Protein AF-A0AAV5XQI8-F1 (afdb_monomer_lite)

Foldseek 3Di:
DDPPDDDPDDPDDDDDDPQKDWDADDCVHNVDGDIDIHGRPPPDDPDD

Secondary structure (DSSP, 8-state):
-------S--S------TT-EEEEE-HHHHSS-EEEEEP---TT----

Radius of gyration: 14.75 Å; chains: 1; bounding box: 42×19×33 Å

pLDDT: mean 74.91, std 11.35, range [48.84, 90.06]

Sequence (48 aa):
RELPIRPDYVGKNLPTSRREAVAVMLREHDGVDRVVIQEPVEQGEPRP

Structure (mmCIF, N/CA/C/O backbone):
data_AF-A0AAV5XQI8-F1
#
_entry.id   AF-A0AAV5XQI8-F1
#
loop_
_atom_site.group_PDB
_atom_site.id
_atom_site.type_symbol
_atom_site.label_atom_id
_atom_site.label_alt_id
_atom_site.label_comp_id
_atom_site.label_asym_id
_atom_site.label_entity_id
_atom_site.label_seq_id
_atom_site.pdbx_PDB_ins_code
_atom_site.Cartn_x
_atom_site.Cartn_y
_atom_site.Cartn_z
_atom_site.occupancy
_atom_site.B_iso_or_equiv
_atom_site.auth_seq_id
_atom_site.auth_comp_id
_atom_site.auth_asym_id
_atom_site.auth_atom_id
_atom_site.pdbx_PDB_model_num
ATOM 1 N N . ARG A 1 1 ? 11.049 -2.420 18.390 1.00 48.84 1 ARG A N 1
ATOM 2 C CA . ARG A 1 1 ? 12.220 -2.842 17.590 1.00 48.84 1 ARG A CA 1
ATOM 3 C C . ARG A 1 1 ? 11.833 -2.646 16.134 1.00 48.84 1 ARG A C 1
ATOM 5 O O . ARG A 1 1 ? 10.991 -3.384 15.648 1.00 48.84 1 ARG A O 1
ATOM 12 N N . GLU A 1 2 ? 12.322 -1.583 15.513 1.00 53.97 2 GLU A N 1
ATOM 13 C CA . GLU A 1 2 ? 12.005 -1.235 14.126 1.00 53.97 2 GLU A CA 1
ATOM 14 C C . GLU A 1 2 ? 12.929 -2.066 13.236 1.00 53.97 2 GLU A C 1
ATOM 16 O O . GLU A 1 2 ? 14.141 -2.082 13.455 1.00 53.97 2 GLU A O 1
ATOM 21 N N . LEU A 1 3 ? 12.367 -2.847 12.315 1.00 65.81 3 LEU A N 1
ATOM 22 C CA . LEU A 1 3 ? 13.180 -3.629 11.390 1.00 65.81 3 LEU A CA 1
ATOM 23 C C . LEU A 1 3 ? 13.851 -2.649 10.409 1.00 65.81 3 LEU A C 1
ATOM 25 O O . LEU A 1 3 ? 13.160 -1.770 9.892 1.00 65.81 3 LEU A O 1
ATOM 29 N N . PRO A 1 4 ? 15.161 -2.767 10.126 1.00 74.31 4 PRO A N 1
ATOM 30 C CA . PRO A 1 4 ? 15.852 -1.907 9.169 1.00 74.31 4 PRO A CA 1
ATOM 31 C C . PRO A 1 4 ? 15.516 -2.323 7.727 1.00 74.31 4 PRO A C 1
ATOM 33 O O . PRO A 1 4 ? 16.398 -2.670 6.951 1.00 74.31 4 PRO A O 1
ATOM 36 N N . ILE A 1 5 ? 14.231 -2.335 7.372 1.00 71.44 5 ILE A N 1
ATOM 37 C CA . ILE A 1 5 ? 13.771 -2.642 6.017 1.00 71.44 5 ILE A CA 1
ATOM 38 C C . ILE A 1 5 ? 13.468 -1.310 5.350 1.00 71.44 5 ILE A C 1
ATOM 40 O O . ILE A 1 5 ? 12.506 -0.627 5.699 1.00 71.44 5 ILE A O 1
ATOM 44 N N . ARG A 1 6 ? 14.340 -0.915 4.425 1.00 76.00 6 ARG A N 1
ATOM 45 C CA . ARG A 1 6 ? 14.117 0.224 3.539 1.00 76.00 6 ARG A CA 1
ATOM 46 C C . ARG A 1 6 ? 13.990 -0.322 2.121 1.00 76.00 6 ARG A C 1
ATOM 48 O O . ARG A 1 6 ? 14.849 -1.105 1.728 1.00 76.00 6 ARG A O 1
ATOM 55 N N . PRO A 1 7 ? 12.943 0.042 1.370 1.00 76.75 7 PRO A N 1
ATOM 56 C CA . PRO A 1 7 ? 12.890 -0.291 -0.045 1.00 76.75 7 PRO A CA 1
ATOM 57 C C . PRO A 1 7 ? 14.005 0.460 -0.789 1.00 76.75 7 PRO A C 1
ATOM 59 O O . PRO A 1 7 ? 14.168 1.662 -0.588 1.00 76.75 7 PRO A O 1
ATOM 62 N N . ASP A 1 8 ? 14.742 -0.230 -1.661 1.00 79.62 8 ASP A N 1
ATOM 63 C CA . ASP A 1 8 ? 15.714 0.397 -2.575 1.00 79.62 8 ASP A CA 1
ATOM 64 C C . ASP A 1 8 ? 15.028 1.285 -3.629 1.00 79.62 8 ASP A C 1
ATOM 66 O O . ASP A 1 8 ? 15.598 2.273 -4.087 1.00 79.62 8 ASP A O 1
ATOM 70 N N . TYR A 1 9 ? 13.773 0.975 -3.976 1.00 77.25 9 TYR A N 1
ATOM 71 C CA . TYR A 1 9 ? 12.987 1.707 -4.969 1.00 77.25 9 TYR A CA 1
ATOM 72 C C . TYR A 1 9 ? 11.614 2.095 -4.415 1.00 77.25 9 TYR A C 1
ATOM 74 O O . TYR A 1 9 ? 10.843 1.244 -3.973 1.00 77.25 9 TYR A O 1
ATOM 82 N N . VAL A 1 10 ? 11.292 3.391 -4.472 1.00 76.75 10 VAL A N 1
ATOM 83 C CA . VAL A 1 10 ? 10.002 3.950 -4.039 1.00 76.75 10 VAL A CA 1
ATOM 84 C C . VAL A 1 10 ? 9.327 4.626 -5.228 1.00 76.75 10 VAL A C 1
ATOM 86 O O . VAL A 1 10 ? 9.805 5.647 -5.710 1.00 76.75 10 VAL A O 1
ATOM 89 N N . GLY A 1 11 ? 8.202 4.076 -5.693 1.00 78.44 11 GLY A N 1
ATOM 90 C CA . GLY A 1 11 ? 7.408 4.694 -6.764 1.00 78.44 11 GLY A CA 1
ATOM 91 C C . GLY A 1 11 ? 6.619 5.919 -6.283 1.00 78.44 11 GLY A C 1
ATOM 92 O O . GLY A 1 11 ? 6.676 6.989 -6.887 1.00 78.44 11 GLY A O 1
ATOM 93 N N . LYS A 1 12 ? 5.901 5.782 -5.162 1.00 75.81 12 LYS A N 1
ATOM 94 C CA . LYS A 1 12 ? 5.156 6.860 -4.494 1.00 75.81 12 LYS A CA 1
ATOM 95 C C . LYS A 1 12 ? 5.205 6.668 -2.983 1.00 75.81 12 LYS A C 1
ATOM 97 O O . LYS A 1 12 ? 4.912 5.582 -2.491 1.00 75.81 12 LYS A O 1
ATOM 102 N N . ASN A 1 13 ? 5.541 7.725 -2.247 1.00 72.94 13 ASN A N 1
ATOM 103 C CA . ASN A 1 13 ? 5.416 7.745 -0.795 1.00 72.94 13 ASN A CA 1
ATOM 104 C C . ASN A 1 13 ? 3.996 8.194 -0.425 1.00 72.94 13 ASN A C 1
ATOM 106 O O . ASN A 1 13 ? 3.638 9.358 -0.589 1.00 72.94 13 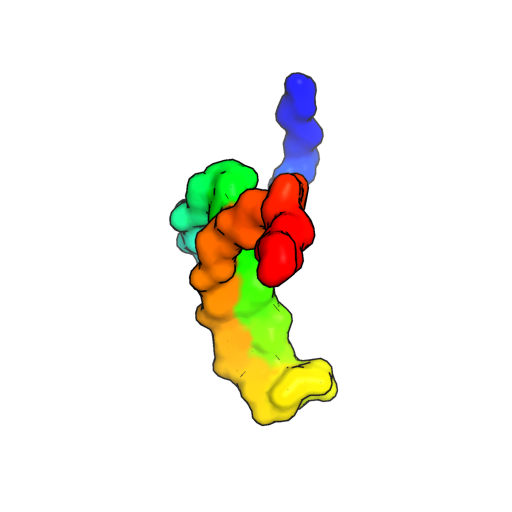ASN A O 1
ATOM 110 N N . LEU A 1 14 ? 3.179 7.266 0.059 1.00 73.50 14 LEU A N 1
ATOM 111 C CA . LEU A 1 14 ? 1.831 7.569 0.523 1.00 73.50 14 LEU A CA 1
ATOM 112 C C . LEU A 1 14 ? 1.817 7.504 2.054 1.00 73.50 14 LEU A C 1
ATOM 114 O O . LEU A 1 14 ? 1.945 6.404 2.601 1.00 73.50 14 LEU A O 1
ATOM 118 N N . PRO A 1 15 ? 1.731 8.647 2.760 1.00 69.88 15 PRO A N 1
ATOM 119 C CA . PRO A 1 15 ? 1.597 8.632 4.208 1.00 69.88 15 PRO A CA 1
ATOM 120 C C . PRO A 1 15 ? 0.229 8.040 4.554 1.00 69.88 15 PRO A C 1
ATOM 122 O O . PRO A 1 15 ? -0.798 8.659 4.305 1.00 69.88 15 PRO A O 1
ATOM 125 N N . THR A 1 16 ? 0.231 6.825 5.091 1.00 75.06 16 THR A N 1
ATOM 126 C CA . THR A 1 16 ? -0.955 6.145 5.618 1.00 75.06 16 THR A CA 1
ATOM 127 C C . THR A 1 16 ? -0.819 6.010 7.127 1.00 75.06 16 THR A C 1
ATOM 129 O O . THR A 1 16 ? 0.280 5.825 7.663 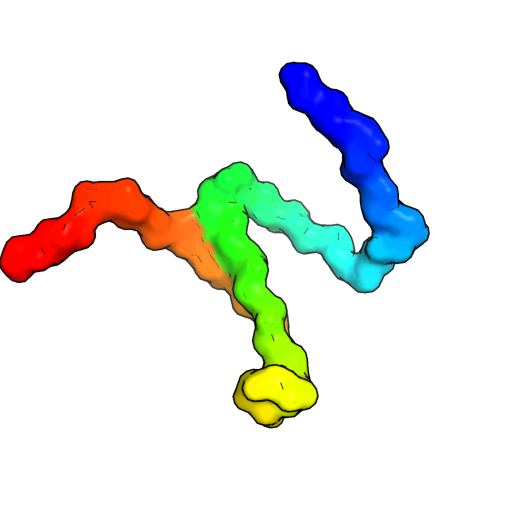1.00 75.06 16 THR A O 1
ATOM 132 N N . SER A 1 17 ? -1.929 6.133 7.843 1.00 75.75 17 SER A N 1
ATOM 133 C CA . SER A 1 17 ? -1.981 5.818 9.265 1.00 75.75 17 SER A CA 1
ATOM 134 C C . SER A 1 17 ? -1.754 4.325 9.456 1.00 75.75 17 SER A C 1
ATOM 136 O O . SER A 1 17 ? -2.128 3.516 8.616 1.00 75.75 17 SER A O 1
ATOM 138 N N . ARG A 1 18 ? -1.234 3.920 10.621 1.00 70.25 18 ARG A N 1
ATOM 139 C CA . ARG A 1 18 ? -1.010 2.499 10.967 1.00 70.25 18 ARG A CA 1
ATOM 140 C C . ARG A 1 18 ? -2.245 1.597 10.846 1.00 70.25 18 ARG A C 1
ATOM 142 O O . ARG A 1 18 ? -2.102 0.383 10.926 1.00 70.25 18 ARG A O 1
ATOM 149 N N . ARG A 1 19 ? -3.437 2.187 10.764 1.00 72.62 19 ARG A N 1
ATOM 150 C CA . ARG A 1 19 ? -4.698 1.465 10.631 1.00 72.62 19 ARG A CA 1
ATOM 151 C C . ARG A 1 19 ? -5.180 1.398 9.176 1.00 72.62 19 ARG A C 1
ATOM 153 O O . ARG A 1 19 ? -5.968 0.528 8.856 1.00 72.62 19 ARG A O 1
ATOM 160 N N . GLU A 1 20 ? -4.724 2.282 8.297 1.00 77.25 20 GLU A N 1
ATOM 161 C CA . GLU A 1 20 ? -5.146 2.296 6.893 1.00 77.25 20 GLU A CA 1
ATOM 162 C C . GLU A 1 20 ? -4.448 1.171 6.114 1.00 77.25 20 GLU A C 1
ATOM 164 O O . GLU A 1 20 ? -3.262 0.900 6.316 1.00 77.25 20 GLU A O 1
ATOM 169 N N . ALA A 1 21 ? -5.185 0.515 5.217 1.00 80.75 21 ALA A N 1
ATOM 170 C CA . ALA A 1 21 ? -4.678 -0.532 4.339 1.00 80.75 21 ALA A CA 1
ATOM 171 C C . ALA A 1 21 ? -4.579 -0.012 2.900 1.00 80.75 21 ALA A C 1
ATOM 173 O O . ALA A 1 21 ? -5.506 0.607 2.385 1.00 80.75 21 ALA A O 1
ATOM 174 N N . VAL A 1 22 ? -3.460 -0.277 2.225 1.00 83.69 22 VAL A N 1
ATOM 175 C CA . VAL A 1 22 ? -3.277 0.083 0.811 1.00 83.69 22 VAL A CA 1
ATOM 176 C C . VAL A 1 22 ? -3.548 -1.148 -0.046 1.00 83.69 22 VAL A C 1
ATOM 178 O O . VAL A 1 22 ? -2.793 -2.116 0.019 1.00 83.69 22 VAL A O 1
ATOM 181 N N . ALA A 1 23 ? -4.598 -1.104 -0.864 1.00 83.75 23 ALA A N 1
ATOM 182 C CA . ALA A 1 23 ? -4.878 -2.123 -1.868 1.00 83.75 23 ALA A CA 1
ATOM 183 C C . ALA A 1 23 ? -4.445 -1.619 -3.251 1.00 83.75 23 ALA A C 1
ATOM 185 O O . ALA A 1 23 ? -4.862 -0.557 -3.721 1.00 83.75 23 ALA A O 1
ATOM 186 N N . VAL A 1 24 ? -3.576 -2.390 -3.897 1.00 86.69 24 VAL A N 1
ATOM 187 C CA . VAL A 1 24 ? -3.033 -2.096 -5.224 1.00 86.69 24 VAL A CA 1
ATOM 188 C C . VAL A 1 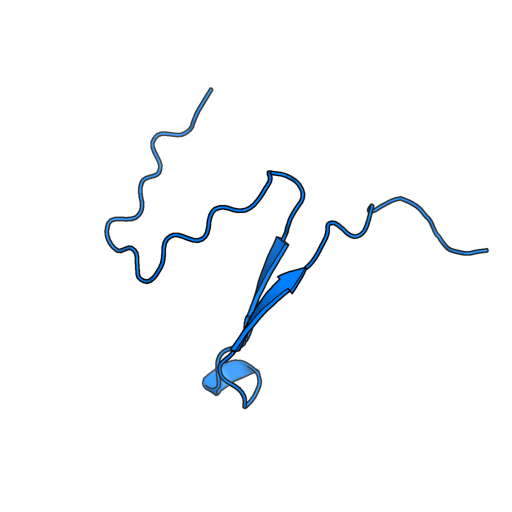24 ? -3.656 -3.082 -6.199 1.00 86.69 24 VAL A C 1
ATOM 190 O O . VAL A 1 24 ? -3.463 -4.285 -6.058 1.00 86.69 24 VAL A O 1
ATOM 193 N N . MET A 1 25 ? -4.408 -2.573 -7.170 1.00 87.81 25 MET A N 1
ATOM 194 C CA . MET A 1 25 ? -4.945 -3.359 -8.277 1.00 87.81 2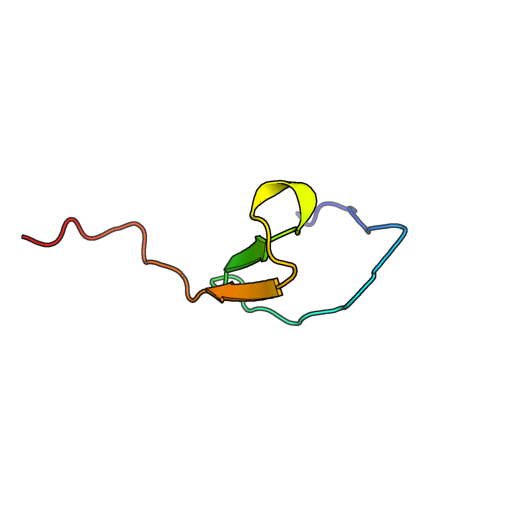5 MET A CA 1
ATOM 195 C C . MET A 1 25 ? -4.052 -3.137 -9.488 1.00 87.81 25 MET A C 1
ATOM 197 O O . MET A 1 25 ? -3.830 -1.992 -9.893 1.00 87.81 25 MET A O 1
ATOM 201 N N . LEU A 1 26 ? -3.534 -4.232 -10.039 1.00 88.69 26 LEU A N 1
ATOM 202 C CA . LEU A 1 26 ? -2.699 -4.216 -11.232 1.00 88.69 26 LEU A CA 1
ATOM 203 C C . LEU A 1 26 ? -3.515 -4.728 -12.410 1.00 88.69 26 LEU A C 1
ATOM 205 O O . LEU A 1 26 ? -4.232 -5.720 -12.295 1.00 88.69 26 LEU A O 1
ATOM 209 N N . ARG A 1 27 ? -3.344 -4.110 -13.581 1.00 87.19 27 ARG A N 1
ATOM 210 C CA . ARG A 1 27 ? -4.076 -4.499 -14.794 1.00 87.19 27 ARG A CA 1
ATOM 211 C C . ARG A 1 27 ? -3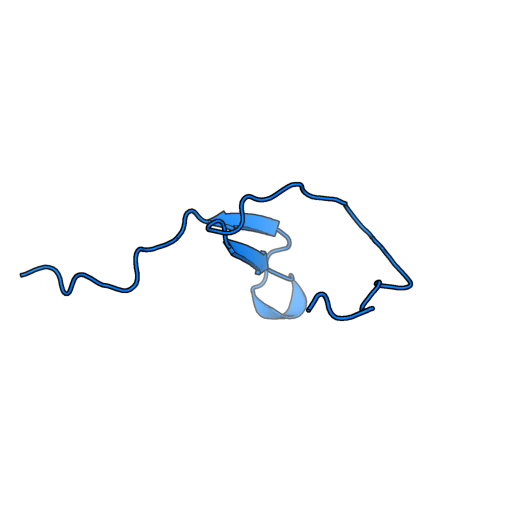.881 -5.970 -15.174 1.00 87.19 27 ARG A C 1
ATOM 213 O O . ARG A 1 27 ? -4.802 -6.580 -15.703 1.00 87.19 27 ARG A O 1
ATOM 220 N N . GLU A 1 28 ? -2.704 -6.523 -14.908 1.00 90.06 28 GLU A N 1
ATOM 221 C CA . GLU A 1 28 ? -2.368 -7.923 -15.195 1.00 90.06 28 GLU A CA 1
ATOM 22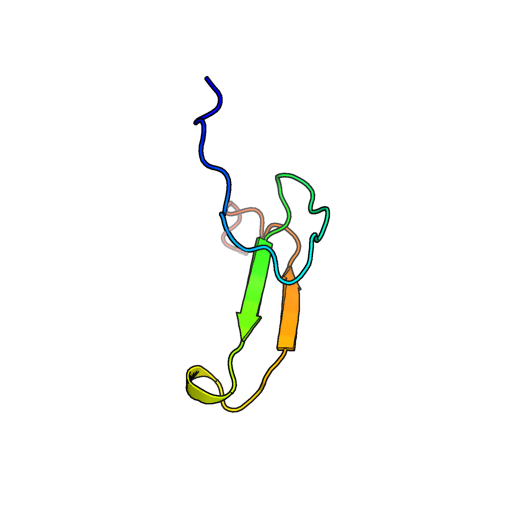2 C C . GLU A 1 28 ? -3.147 -8.914 -14.321 1.00 90.06 28 GLU A C 1
ATOM 224 O O . GLU A 1 28 ? -3.422 -10.026 -14.763 1.00 90.06 28 GLU A O 1
ATOM 229 N N . HIS A 1 29 ? -3.522 -8.507 -13.107 1.00 85.50 29 HIS A N 1
ATOM 230 C CA . HIS A 1 29 ? -4.215 -9.356 -12.141 1.00 85.50 29 HIS A CA 1
ATOM 231 C C . HIS A 1 29 ? -5.728 -9.075 -12.104 1.00 85.50 29 HIS A C 1
ATOM 233 O O . HIS A 1 29 ? -6.532 -9.999 -12.156 1.00 85.50 29 HIS A O 1
ATOM 239 N N . ASP A 1 30 ? -6.122 -7.798 -12.091 1.00 80.94 30 ASP A N 1
ATOM 240 C CA . ASP A 1 30 ? -7.501 -7.343 -11.861 1.00 80.94 30 ASP A CA 1
ATOM 241 C C . ASP A 1 30 ? -8.133 -6.653 -13.086 1.00 80.94 30 ASP A C 1
ATOM 243 O O . ASP A 1 30 ? -9.266 -6.172 -13.032 1.00 80.94 30 ASP A O 1
ATOM 247 N N . GLY A 1 31 ? -7.409 -6.543 -14.207 1.00 87.94 31 GLY A N 1
ATOM 248 C CA . GLY A 1 31 ? -7.887 -5.878 -15.428 1.00 87.94 31 GLY A CA 1
ATOM 249 C C . GLY A 1 31 ? -7.912 -4.344 -15.357 1.00 87.94 31 GLY A C 1
ATOM 250 O O . GLY A 1 31 ? -8.174 -3.687 -16.367 1.00 87.94 31 GLY A O 1
ATOM 251 N N . VAL A 1 32 ? -7.595 -3.759 -14.198 1.00 87.12 32 VAL A N 1
ATOM 252 C CA . VAL A 1 32 ? -7.538 -2.310 -13.955 1.00 87.12 32 VAL A CA 1
ATOM 253 C C . VAL A 1 32 ? -6.281 -1.932 -13.174 1.00 87.12 32 VAL A C 1
ATOM 255 O O . VAL A 1 32 ? -5.845 -2.680 -12.309 1.00 87.12 32 VAL A O 1
ATOM 258 N N . ASP A 1 33 ? -5.719 -0.758 -13.462 1.00 89.44 33 ASP A N 1
ATOM 259 C CA . ASP A 1 33 ? -4.578 -0.202 -12.725 1.00 89.44 33 ASP A CA 1
ATOM 260 C C . ASP A 1 33 ? -5.058 0.925 -11.810 1.00 89.44 33 ASP A C 1
ATOM 262 O O . ASP A 1 33 ? -5.409 2.003 -12.298 1.00 89.44 33 ASP A O 1
ATOM 266 N N . ARG A 1 34 ? -5.188 0.653 -10.503 1.00 86.88 34 ARG A N 1
ATOM 267 C CA . ARG A 1 34 ? -5.607 1.655 -9.506 1.00 86.88 34 ARG A CA 1
ATOM 268 C C . ARG A 1 34 ? -5.080 1.305 -8.116 1.00 86.88 34 ARG A C 1
ATOM 270 O O . ARG A 1 34 ? -5.076 0.148 -7.711 1.00 86.88 34 ARG A O 1
ATOM 277 N N . VAL A 1 35 ? -4.733 2.332 -7.348 1.00 85.00 35 VAL A N 1
ATOM 278 C CA . VAL A 1 35 ? -4.370 2.213 -5.931 1.00 85.00 35 VAL A CA 1
ATOM 279 C C . VAL A 1 35 ? -5.499 2.798 -5.097 1.00 85.00 35 VAL A C 1
ATOM 281 O O . VAL A 1 35 ? -5.918 3.929 -5.344 1.00 85.00 35 VAL A O 1
ATOM 284 N N . VAL A 1 36 ? -5.995 2.042 -4.121 1.00 86.25 36 VAL A N 1
ATOM 285 C CA . VAL A 1 36 ? -7.041 2.489 -3.196 1.00 86.25 36 VAL A CA 1
ATOM 286 C C . VAL A 1 36 ? -6.551 2.368 -1.758 1.00 86.25 36 VAL A C 1
ATOM 288 O O . VAL A 1 36 ? -5.916 1.385 -1.379 1.00 86.25 36 VAL A O 1
ATOM 291 N N . ILE A 1 37 ? -6.833 3.393 -0.959 1.00 84.62 37 ILE A N 1
ATOM 292 C CA . ILE A 1 37 ? -6.612 3.367 0.485 1.00 84.62 37 ILE A CA 1
ATOM 293 C C . ILE A 1 37 ? -7.940 2.953 1.103 1.00 84.62 37 ILE A C 1
ATOM 295 O O . ILE A 1 37 ? -8.958 3.609 0.884 1.00 84.62 37 ILE A O 1
ATOM 299 N N . GLN A 1 38 ? -7.939 1.840 1.817 1.00 82.25 38 GLN A N 1
ATOM 300 C CA . GLN A 1 38 ? -9.084 1.366 2.570 1.00 82.25 38 GLN A CA 1
ATOM 301 C C . GLN A 1 38 ? -8.867 1.714 4.037 1.00 82.25 38 GLN A C 1
ATOM 303 O O . GLN A 1 38 ? -7.785 1.508 4.593 1.00 82.25 38 GLN A O 1
ATOM 308 N N . GLU A 1 39 ? -9.905 2.247 4.669 1.00 77.94 39 GLU A N 1
ATOM 309 C CA . GLU A 1 39 ? -9.926 2.373 6.119 1.00 77.94 39 GLU A CA 1
ATOM 310 C C . GLU A 1 39 ? -9.824 0.972 6.749 1.00 77.94 39 GLU A C 1
ATOM 312 O O . GLU A 1 39 ? -10.276 -0.004 6.137 1.00 77.94 39 GLU A O 1
ATOM 317 N N . PRO A 1 40 ? -9.212 0.841 7.942 1.00 66.50 40 PRO A N 1
ATOM 318 C CA . PRO A 1 40 ? -9.223 -0.420 8.678 1.00 66.50 40 PRO A CA 1
ATOM 319 C C . PRO A 1 40 ? -10.666 -0.907 8.783 1.00 66.50 40 PRO A C 1
ATOM 321 O O . PRO A 1 40 ? -11.466 -0.329 9.516 1.00 66.50 40 PRO A O 1
ATOM 324 N N . VAL A 1 41 ? -11.004 -1.999 8.102 1.00 58.38 41 VAL A N 1
ATOM 325 C CA . VAL A 1 41 ? -12.113 -2.816 8.578 1.00 58.38 41 VAL A CA 1
ATOM 326 C C . VAL A 1 41 ? -11.662 -3.320 9.936 1.00 58.38 41 VAL A C 1
ATOM 328 O O . VAL A 1 41 ? -10.703 -4.088 10.029 1.00 58.38 41 VAL A O 1
ATOM 331 N N . GLU A 1 42 ? -12.273 -2.802 10.997 1.00 58.12 42 GLU A N 1
ATOM 332 C CA . GLU A 1 42 ? -12.107 -3.341 12.337 1.00 58.12 42 GLU A CA 1
ATOM 333 C C . GLU A 1 42 ? -12.418 -4.838 12.235 1.00 58.12 42 GLU A C 1
ATOM 335 O O . GLU A 1 42 ? -13.567 -5.248 12.064 1.00 58.12 42 GLU A O 1
ATOM 340 N N . GLN A 1 43 ? -11.367 -5.663 12.205 1.00 50.78 43 GLN A N 1
ATOM 341 C CA . GLN A 1 43 ? -11.485 -7.112 12.209 1.00 50.78 43 GLN A CA 1
ATOM 342 C C . GLN A 1 43 ? -12.020 -7.495 13.586 1.00 50.78 43 GLN A C 1
ATOM 344 O O . GLN A 1 43 ? -11.246 -7.744 14.507 1.00 50.78 43 GLN A O 1
ATOM 349 N N . GLY A 1 44 ? -13.339 -7.430 13.760 1.00 53.16 44 GLY A N 1
ATOM 350 C CA . GLY A 1 44 ? -13.921 -7.571 15.088 1.00 53.16 44 GLY A CA 1
ATOM 351 C C . GLY A 1 44 ? -15.438 -7.615 15.211 1.00 53.16 44 GLY A C 1
ATOM 352 O O . GLY A 1 44 ? -15.884 -7.956 16.297 1.00 53.16 44 GLY A O 1
ATOM 353 N N . GLU A 1 45 ? -16.241 -7.361 14.174 1.00 53.81 45 GLU A N 1
ATOM 354 C CA . GLU A 1 45 ? -17.702 -7.447 14.327 1.00 53.81 45 GLU A CA 1
ATOM 355 C C . GLU A 1 45 ? -18.317 -8.389 13.278 1.00 53.81 45 GLU A C 1
ATOM 357 O O . GLU A 1 45 ? -18.478 -8.001 12.113 1.00 53.81 45 GLU A O 1
ATOM 362 N N . PRO A 1 46 ? -18.683 -9.637 13.637 1.00 61.34 46 PRO A N 1
ATOM 363 C CA . PRO A 1 46 ? -19.728 -10.317 12.891 1.00 61.34 46 PRO A CA 1
ATOM 364 C C . PRO A 1 46 ? -20.990 -9.466 13.062 1.00 61.34 46 PRO A C 1
ATOM 366 O O . PRO A 1 46 ? -21.532 -9.363 14.160 1.00 61.34 46 PRO A O 1
ATOM 369 N N . ARG A 1 47 ? -21.427 -8.793 11.991 1.00 59.44 47 ARG A N 1
ATOM 370 C CA . ARG A 1 47 ? -22.735 -8.129 12.001 1.00 59.44 47 ARG A CA 1
ATOM 371 C C . ARG A 1 47 ? -23.802 -9.179 12.373 1.00 59.44 47 ARG A C 1
ATOM 373 O O . ARG A 1 47 ? -23.727 -10.277 11.814 1.00 59.44 47 ARG A O 1
ATOM 380 N N . PRO A 1 48 ? -24.713 -8.871 13.315 1.00 69.50 48 PRO A N 1
ATOM 381 C CA . PRO A 1 48 ? -25.757 -9.796 13.757 1.00 69.50 48 PRO A CA 1
ATOM 382 C C . PRO A 1 48 ? -26.734 -10.158 12.635 1.00 69.50 48 PRO A C 1
ATOM 384 O O . PRO A 1 48 ? -26.883 -9.350 11.686 1.00 69.50 48 PRO A O 1
#